Protein AF-A0AAW5AZE0-F1 (afdb_monomer)

Organism: Phocaeicola vulgatus (NCBI:txid821)

Nearest PDB structures (foldseek):
  7bev-assembly1_A  TM=9.007E-01  e=2.936E+00  Homo sapiens
  2v6y-assembly1_A  TM=7.343E-01  e=1.478E+00  Saccharolobus solfataricus
  3fp4-assembly1_A  TM=7.266E-01  e=3.109E+00  Saccharomyces cerevisiae

Secondary structure (DSSP, 8-state):
------HHHHHHHHHHHHHHHHHHTT-HHHHHHHHHHHHHTT-HHHHTTGGGGG--

Solvent-accessible surface area (backbone atoms only — not comparable to full-atom values): 3034 Å² total; per-residue (Å²): 137,79,76,81,81,45,73,49,50,54,51,6,50,49,27,34,54,50,12,54,53,30,41,75,72,68,38,48,66,64,13,35,55,22,17,52,54,4,34,78,37,67,27,68,76,21,57,77,48,54,76,68,58,66,80,125

Mean predicted aligned error: 5.48 Å

pLDDT: mean 86.09, std 14.65, range [38.03, 97.31]

Structure (mmCIF, N/CA/C/O backbone):
data_AF-A0AAW5AZE0-F1
#
_entry.id   AF-A0AAW5AZE0-F1
#
loop_
_atom_site.group_PDB
_atom_site.id
_atom_site.type_symbol
_atom_site.label_atom_id
_atom_site.label_alt_id
_atom_site.label_comp_id
_atom_site.label_asym_id
_atom_site.label_entity_id
_atom_site.label_seq_id
_atom_site.pdbx_PDB_ins_code
_atom_site.Cartn_x
_atom_site.Cartn_y
_atom_site.Cartn_z
_atom_site.occupancy
_atom_site.B_iso_or_equiv
_atom_site.auth_seq_id
_atom_site.auth_comp_id
_atom_site.auth_asym_id
_atom_site.auth_atom_id
_atom_site.pdbx_PDB_model_num
ATOM 1 N N . MET A 1 1 ? 3.504 3.164 -28.630 1.00 38.03 1 MET A N 1
ATOM 2 C CA . MET A 1 1 ? 4.581 2.797 -27.684 1.00 38.03 1 MET A CA 1
ATOM 3 C C . MET A 1 1 ? 3.965 2.011 -26.535 1.00 38.03 1 MET A C 1
ATOM 5 O O . MET A 1 1 ? 3.531 2.606 -25.560 1.00 38.03 1 MET A O 1
ATOM 9 N N . GLY A 1 2 ? 3.812 0.695 -26.680 1.00 47.81 2 GLY A N 1
ATOM 10 C 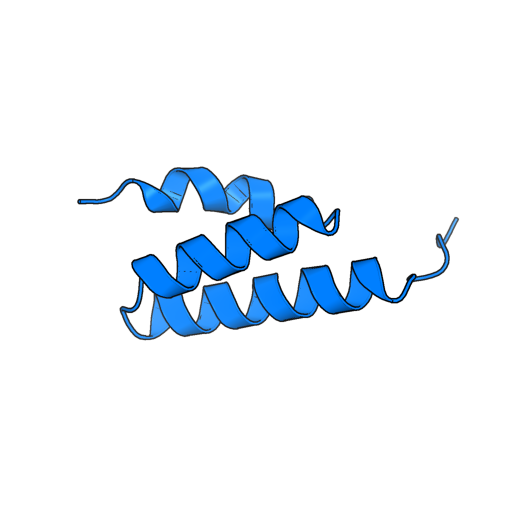CA . GLY A 1 2 ? 3.392 -0.160 -25.569 1.00 47.81 2 GLY A CA 1
ATOM 11 C C . GLY A 1 2 ? 4.646 -0.683 -24.893 1.00 47.81 2 GLY A C 1
ATOM 12 O O . GLY A 1 2 ? 5.365 -1.463 -25.513 1.00 47.81 2 GLY A O 1
ATOM 13 N N . GLN A 1 3 ? 4.959 -0.220 -23.683 1.00 53.19 3 GLN A N 1
ATOM 14 C CA . GLN A 1 3 ? 6.035 -0.852 -22.925 1.00 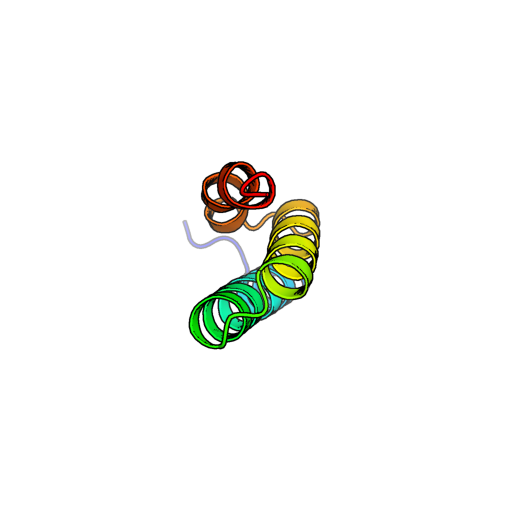53.19 3 GLN A CA 1
ATOM 15 C C . GLN A 1 3 ? 5.631 -2.301 -22.620 1.00 53.19 3 GLN A C 1
ATOM 17 O O . GLN A 1 3 ? 4.456 -2.547 -22.325 1.00 53.19 3 GLN A O 1
ATOM 22 N N . PRO A 1 4 ? 6.555 -3.270 -22.726 1.00 53.72 4 PRO A N 1
ATOM 23 C CA . PRO A 1 4 ? 6.260 -4.644 -22.356 1.00 53.72 4 PRO A CA 1
ATOM 24 C C . PRO A 1 4 ? 5.799 -4.657 -20.896 1.00 53.72 4 PRO A C 1
ATOM 26 O O . PRO A 1 4 ? 6.513 -4.176 -20.019 1.00 53.72 4 PRO A O 1
ATOM 29 N N . LYS A 1 5 ? 4.585 -5.168 -20.646 1.00 58.66 5 LYS A N 1
ATOM 30 C CA . LYS A 1 5 ? 4.054 -5.382 -19.294 1.00 58.66 5 LYS A CA 1
ATOM 31 C C . LYS A 1 5 ? 4.958 -6.393 -18.598 1.00 58.66 5 LYS A C 1
ATOM 33 O O . LYS A 1 5 ? 4.791 -7.599 -18.760 1.00 58.66 5 LYS A O 1
ATOM 38 N N . THR A 1 6 ? 5.965 -5.904 -17.890 1.00 66.50 6 THR A N 1
ATOM 39 C CA . THR A 1 6 ? 6.846 -6.737 -17.080 1.00 66.50 6 THR A CA 1
ATOM 40 C C . THR A 1 6 ? 6.034 -7.365 -15.945 1.00 66.50 6 THR A C 1
ATOM 42 O O . THR A 1 6 ? 4.971 -6.868 -15.568 1.00 66.50 6 THR A O 1
ATOM 45 N N . ILE A 1 7 ? 6.512 -8.481 -15.390 1.00 71.62 7 ILE A N 1
ATOM 46 C CA . ILE A 1 7 ? 5.843 -9.190 -14.280 1.00 71.62 7 ILE A CA 1
ATOM 47 C C . ILE A 1 7 ? 5.503 -8.229 -13.125 1.00 71.62 7 ILE A C 1
ATOM 49 O O . ILE A 1 7 ? 4.422 -8.322 -12.543 1.00 71.62 7 ILE A O 1
ATOM 53 N N . ASN A 1 8 ? 6.372 -7.246 -12.870 1.00 74.25 8 ASN A N 1
ATOM 54 C CA . ASN A 1 8 ? 6.180 -6.219 -11.844 1.00 74.25 8 ASN A CA 1
ATOM 55 C C . ASN A 1 8 ? 4.960 -5.324 -12.118 1.00 74.25 8 ASN A C 1
ATOM 57 O O . ASN A 1 8 ? 4.209 -5.024 -11.197 1.00 74.25 8 ASN A O 1
ATOM 61 N N . ASP A 1 9 ? 4.692 -4.980 -13.378 1.00 80.56 9 ASP A N 1
ATOM 62 C CA . ASP A 1 9 ? 3.542 -4.157 -13.776 1.00 80.56 9 ASP A CA 1
ATOM 63 C C . ASP A 1 9 ? 2.201 -4.914 -13.637 1.00 80.56 9 ASP A C 1
ATOM 65 O O . ASP A 1 9 ? 1.173 -4.344 -13.261 1.00 80.56 9 ASP A O 1
ATOM 69 N N . ILE A 1 10 ? 2.188 -6.230 -13.880 1.00 86.62 10 ILE A N 1
ATOM 70 C CA . ILE A 1 10 ? 1.009 -7.074 -13.605 1.00 86.62 10 ILE A CA 1
ATOM 71 C C . ILE A 1 10 ? 0.780 -7.190 -12.098 1.00 86.62 10 ILE A C 1
ATOM 73 O O . ILE A 1 10 ? -0.348 -7.014 -11.632 1.00 86.62 10 ILE A O 1
ATOM 77 N N . LEU A 1 11 ? 1.847 -7.452 -11.344 1.00 89.56 11 LEU A N 1
ATOM 78 C CA . LEU A 1 11 ? 1.779 -7.603 -9.898 1.00 89.56 11 LEU A CA 1
ATOM 79 C C . LEU A 1 11 ? 1.316 -6.301 -9.226 1.00 89.56 11 LEU A C 1
ATOM 81 O O . LEU A 1 11 ? 0.441 -6.337 -8.364 1.00 89.56 11 LEU A O 1
ATOM 85 N N . GLY A 1 12 ? 1.806 -5.147 -9.689 1.00 93.00 12 GLY A N 1
ATOM 86 C CA . GLY A 1 12 ? 1.363 -3.835 -9.223 1.00 93.00 12 GLY A CA 1
ATOM 87 C C . GLY A 1 12 ? -0.142 -3.635 -9.407 1.00 93.00 12 GLY A C 1
ATOM 88 O O . GLY A 1 12 ? -0.840 -3.287 -8.453 1.00 93.00 12 GLY A O 1
ATOM 89 N N . ARG A 1 13 ? -0.687 -3.944 -10.591 1.00 91.62 13 ARG A N 1
ATOM 90 C CA . ARG A 1 13 ? -2.141 -3.861 -10.835 1.00 91.62 13 ARG A CA 1
ATOM 91 C C . ARG A 1 13 ? -2.961 -4.851 -10.008 1.00 91.62 13 ARG A C 1
ATOM 93 O O . ARG A 1 13 ? -4.085 -4.525 -9.631 1.00 91.62 13 ARG A O 1
ATOM 100 N N . LEU A 1 14 ? -2.421 -6.034 -9.717 1.00 94.44 14 LEU A N 1
ATOM 101 C CA . LEU A 1 14 ? -3.091 -7.014 -8.862 1.00 94.44 14 LEU A CA 1
ATOM 102 C C . LEU A 1 14 ? -3.262 -6.469 -7.439 1.00 94.44 14 LEU A C 1
ATOM 104 O O . LEU A 1 14 ? -4.375 -6.473 -6.915 1.00 94.44 14 LEU A O 1
ATOM 108 N N . TYR A 1 15 ? -2.181 -5.955 -6.845 1.00 96.12 15 TYR A N 1
ATOM 109 C CA . TYR A 1 15 ? -2.240 -5.307 -5.535 1.00 96.12 15 TYR A CA 1
ATOM 110 C C . TYR A 1 15 ? -3.183 -4.095 -5.554 1.00 96.12 15 TYR A C 1
ATOM 112 O O . TYR A 1 15 ? -4.027 -3.973 -4.674 1.00 96.12 15 TYR A O 1
ATOM 120 N N . TYR A 1 16 ? -3.148 -3.267 -6.604 1.00 95.81 16 TYR A N 1
ATOM 121 C CA . TYR A 1 16 ? -4.083 -2.145 -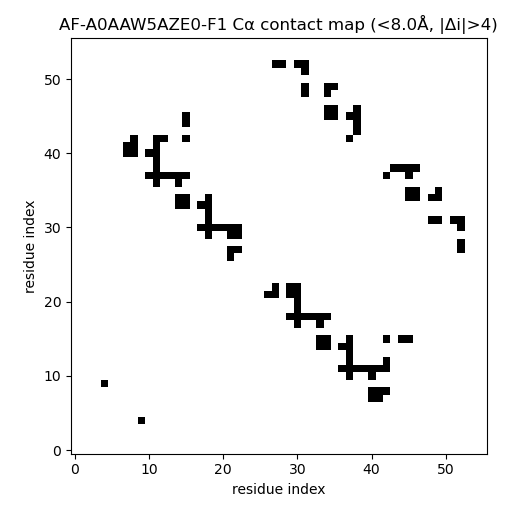6.763 1.00 95.81 16 TYR A CA 1
ATOM 122 C C . TYR A 1 16 ? -5.554 -2.591 -6.703 1.00 95.81 16 TYR A C 1
ATOM 124 O O . TYR A 1 16 ? -6.339 -2.059 -5.914 1.00 95.81 16 TYR A O 1
ATOM 132 N N . GLY A 1 17 ? -5.924 -3.596 -7.504 1.00 95.50 17 GLY A N 1
ATOM 133 C CA . GLY A 1 17 ? -7.289 -4.121 -7.546 1.00 95.50 17 GLY A CA 1
ATOM 134 C C . GLY A 1 17 ? -7.719 -4.762 -6.227 1.00 95.50 17 GLY A C 1
ATOM 135 O O . GLY A 1 17 ? -8.839 -4.534 -5.765 1.00 95.50 17 GLY A O 1
ATOM 136 N N . ARG A 1 18 ? -6.819 -5.509 -5.576 1.00 96.50 18 ARG A N 1
ATOM 137 C CA . ARG A 1 18 ? -7.085 -6.106 -4.262 1.00 96.50 18 ARG A CA 1
ATOM 138 C C . ARG A 1 18 ? -7.298 -5.041 -3.188 1.00 96.50 18 ARG A C 1
ATOM 140 O O . ARG A 1 18 ? -8.258 -5.148 -2.426 1.00 96.50 18 ARG A O 1
ATOM 147 N N . GLY A 1 19 ? -6.500 -3.974 -3.197 1.00 96.44 19 GLY A N 1
ATOM 148 C CA . GLY A 1 19 ? -6.663 -2.860 -2.268 1.00 96.44 19 GLY A CA 1
ATOM 149 C C . GLY A 1 19 ? -8.011 -2.151 -2.431 1.00 96.44 19 GLY A C 1
ATOM 150 O O . GLY A 1 19 ? -8.680 -1.849 -1.446 1.00 96.44 19 GLY A O 1
ATOM 151 N N . LEU A 1 20 ? -8.490 -1.972 -3.669 1.00 95.81 20 LEU A N 1
ATOM 152 C CA . LEU A 1 20 ? -9.837 -1.441 -3.921 1.00 95.81 20 LEU A CA 1
ATOM 153 C C . LEU A 1 20 ? -10.947 -2.345 -3.361 1.00 95.81 20 LEU A C 1
ATOM 155 O O . LEU A 1 20 ? -11.918 -1.844 -2.793 1.00 95.81 20 LEU A O 1
ATOM 159 N N . ALA A 1 21 ? -10.819 -3.666 -3.505 1.00 97.19 21 ALA A N 1
ATOM 160 C CA . ALA A 1 21 ? -11.786 -4.622 -2.963 1.00 97.19 21 ALA A CA 1
ATOM 161 C C . ALA A 1 21 ? -11.788 -4.632 -1.424 1.00 97.19 21 ALA A C 1
ATOM 163 O O . ALA A 1 21 ? -12.855 -4.621 -0.806 1.00 97.19 21 ALA A O 1
ATOM 164 N N . ARG A 1 22 ? -10.605 -4.579 -0.799 1.00 95.88 22 ARG A N 1
ATOM 165 C CA . ARG A 1 22 ? -10.453 -4.473 0.661 1.00 95.88 22 ARG A CA 1
ATOM 166 C C . ARG A 1 22 ? -11.069 -3.188 1.202 1.00 95.88 22 ARG A C 1
ATOM 168 O O . ARG A 1 22 ? -11.878 -3.255 2.124 1.00 95.88 22 ARG A O 1
ATOM 175 N N . LYS A 1 23 ? -10.811 -2.047 0.548 1.00 94.75 23 LYS A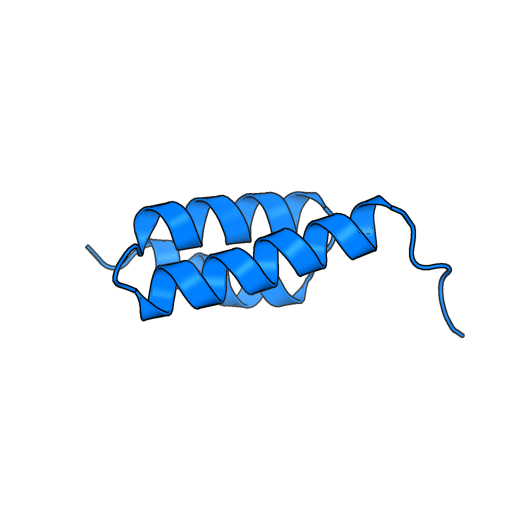 N 1
ATOM 176 C CA . LYS A 1 23 ? -11.418 -0.754 0.902 1.00 94.75 23 LYS A CA 1
ATOM 177 C C . LYS A 1 23 ? -12.945 -0.835 0.874 1.00 94.75 23 LYS A C 1
ATOM 179 O O . LYS A 1 23 ? -13.595 -0.396 1.816 1.00 94.75 23 LYS A O 1
ATOM 184 N N . GLN A 1 24 ? -13.513 -1.404 -0.193 1.00 94.31 24 GLN A N 1
ATOM 185 C CA . GLN A 1 24 ? -14.965 -1.590 -0.321 1.00 94.31 24 GLN A CA 1
ATOM 186 C C . GLN A 1 24 ? -15.538 -2.534 0.742 1.00 94.31 24 GLN A C 1
ATOM 188 O O . GLN A 1 24 ? -16.677 -2.359 1.156 1.00 94.31 24 GLN A O 1
ATOM 193 N N . SER A 1 25 ? -14.739 -3.490 1.216 1.00 95.12 25 SER A N 1
ATOM 194 C CA . SER A 1 25 ? -15.113 -4.413 2.293 1.00 95.12 25 SER A CA 1
ATOM 195 C C . SER A 1 25 ? -14.932 -3.817 3.699 1.00 95.12 25 SER A C 1
ATOM 197 O O . SER A 1 25 ? -15.191 -4.500 4.683 1.00 95.12 25 SER A O 1
ATOM 199 N N . GLY A 1 26 ? -14.477 -2.562 3.812 1.00 92.62 26 GLY A N 1
ATOM 200 C CA . GLY A 1 26 ? -14.217 -1.883 5.087 1.00 92.62 26 GLY A CA 1
ATOM 201 C C . GLY A 1 26 ? -12.812 -2.105 5.660 1.00 92.62 26 GLY A C 1
ATOM 202 O O . GLY A 1 26 ? -12.441 -1.446 6.629 1.00 92.62 26 GLY A O 1
ATOM 203 N N . ASP A 1 27 ? -11.995 -2.960 5.041 1.00 94.62 27 ASP A N 1
ATOM 204 C CA . ASP A 1 27 ? -10.597 -3.177 5.418 1.00 94.62 27 ASP A CA 1
ATOM 205 C C . ASP A 1 27 ? -9.703 -2.074 4.829 1.00 94.62 27 ASP A C 1
ATOM 207 O O . ASP A 1 27 ? -9.002 -2.251 3.828 1.00 94.62 27 ASP A O 1
ATOM 211 N N . LYS A 1 28 ? -9.767 -0.886 5.439 1.00 92.56 28 LYS A N 1
ATOM 212 C CA . LYS A 1 28 ? -8.958 0.273 5.032 1.00 92.56 28 LYS A CA 1
ATOM 213 C C . LYS A 1 28 ? -7.455 0.037 5.241 1.00 92.56 28 LYS A C 1
ATOM 215 O O . LYS A 1 28 ? -6.655 0.495 4.428 1.00 92.56 28 LYS A O 1
ATOM 220 N N . ASN A 1 29 ? -7.077 -0.706 6.282 1.00 93.75 29 ASN A N 1
ATOM 221 C CA . ASN A 1 29 ? -5.675 -0.990 6.597 1.00 93.75 29 ASN A CA 1
ATOM 222 C C . ASN A 1 29 ? -5.062 -1.939 5.562 1.00 93.75 29 ASN A C 1
ATOM 224 O O . ASN A 1 29 ? -4.041 -1.615 4.959 1.00 93.75 29 ASN A O 1
ATOM 228 N N . GLY A 1 30 ? -5.726 -3.060 5.272 1.00 95.19 30 GLY A N 1
ATOM 229 C CA . GLY A 1 30 ? -5.272 -3.994 4.246 1.00 95.19 30 GLY A CA 1
ATOM 230 C C . GLY A 1 30 ? -5.351 -3.410 2.834 1.00 95.19 30 GLY A C 1
ATOM 231 O O . GLY A 1 30 ? -4.569 -3.806 1.966 1.00 95.19 30 GLY A O 1
ATOM 232 N N . ALA A 1 31 ? -6.256 -2.456 2.582 1.00 95.94 31 ALA A N 1
ATOM 233 C CA . ALA A 1 31 ? -6.255 -1.678 1.345 1.00 95.94 31 ALA A CA 1
ATOM 234 C C . ALA A 1 31 ? -5.001 -0.809 1.212 1.00 95.94 31 ALA A C 1
ATOM 236 O O . ALA A 1 31 ? -4.387 -0.771 0.146 1.00 95.94 31 ALA A O 1
ATOM 237 N N . CYS A 1 32 ? -4.605 -0.154 2.301 1.00 95.31 32 CYS A N 1
ATOM 238 C CA . CYS A 1 32 ? -3.419 0.682 2.331 1.00 95.31 32 CYS A CA 1
ATOM 239 C C . CYS A 1 32 ? -2.133 -0.109 2.059 1.00 95.31 32 CYS A C 1
ATOM 241 O O . CYS A 1 32 ? -1.327 0.292 1.217 1.00 95.31 32 CYS A O 1
ATOM 243 N N . GLU A 1 33 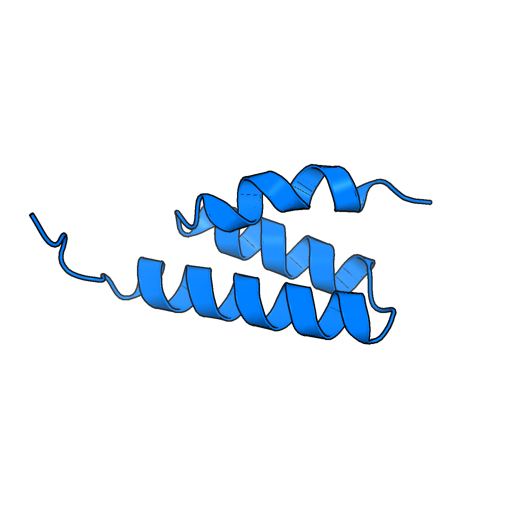? -1.962 -1.258 2.717 1.00 95.94 33 GLU A N 1
ATOM 244 C CA . GLU A 1 33 ? -0.818 -2.153 2.488 1.00 95.94 33 GLU A CA 1
ATOM 245 C C . GLU A 1 33 ? -0.699 -2.554 1.011 1.00 95.94 33 GLU A C 1
ATOM 247 O O . GLU A 1 33 ? 0.384 -2.530 0.421 1.00 95.94 33 GLU A O 1
ATOM 252 N N . ASP A 1 34 ? -1.836 -2.867 0.389 1.00 97.31 34 ASP A N 1
ATOM 253 C CA . ASP A 1 34 ? -1.908 -3.228 -1.021 1.00 97.31 34 ASP A CA 1
ATOM 254 C C . ASP A 1 34 ? -1.551 -2.058 -1.944 1.00 97.31 34 ASP A C 1
ATOM 256 O O . ASP A 1 34 ? -0.820 -2.239 -2.921 1.00 97.31 34 ASP A O 1
ATOM 260 N N . TRP A 1 35 ? -2.005 -0.841 -1.647 1.00 96.25 35 TRP A N 1
ATOM 261 C CA . TRP A 1 35 ? -1.641 0.331 -2.444 1.00 96.25 35 TRP A CA 1
ATOM 262 C C . TRP A 1 35 ? -0.166 0.709 -2.294 1.00 96.25 35 TRP A C 1
ATOM 264 O O . TRP A 1 35 ? 0.463 1.058 -3.294 1.00 96.25 35 TRP A O 1
ATOM 274 N N . HIS A 1 36 ? 0.424 0.558 -1.105 1.00 95.00 36 HIS A N 1
ATOM 275 C CA . HIS A 1 36 ? 1.869 0.717 -0.921 1.00 95.00 36 HIS A CA 1
ATOM 276 C C . HIS A 1 36 ? 2.651 -0.291 -1.760 1.00 95.00 36 HIS A C 1
ATOM 278 O O . HIS A 1 36 ? 3.525 0.097 -2.534 1.00 95.00 36 HIS A O 1
ATOM 284 N N . ARG A 1 37 ? 2.286 -1.576 -1.698 1.00 94.50 37 ARG A N 1
ATOM 285 C CA . ARG A 1 37 ? 2.973 -2.606 -2.483 1.00 94.50 37 ARG A CA 1
ATOM 286 C C . ARG A 1 37 ? 2.811 -2.400 -3.987 1.00 94.50 37 ARG A C 1
ATOM 288 O O . ARG A 1 37 ? 3.739 -2.622 -4.758 1.00 94.50 37 ARG A O 1
ATOM 295 N N . SER A 1 38 ? 1.633 -1.957 -4.409 1.00 94.81 38 SER A N 1
ATOM 296 C CA . SER A 1 38 ? 1.344 -1.608 -5.797 1.00 94.81 38 SER A CA 1
ATOM 297 C C . SER A 1 38 ? 2.207 -0.436 -6.290 1.00 94.81 38 SER A C 1
ATOM 299 O O . SER A 1 38 ? 2.765 -0.501 -7.388 1.00 94.81 38 SER A O 1
ATOM 301 N N . SER A 1 39 ? 2.374 0.590 -5.450 1.00 93.12 39 SER A N 1
ATOM 302 C CA . SER A 1 39 ? 3.246 1.743 -5.694 1.00 93.12 39 SER A CA 1
ATOM 303 C C . SER A 1 39 ? 4.713 1.331 -5.858 1.00 93.12 39 SER A C 1
ATOM 305 O O . SER A 1 39 ? 5.338 1.685 -6.859 1.00 93.12 39 SER A O 1
ATOM 307 N N . GLU A 1 40 ? 5.234 0.500 -4.947 1.00 92.00 40 GLU A N 1
ATOM 308 C CA . GLU A 1 40 ? 6.605 -0.043 -5.003 1.00 92.00 40 GLU A CA 1
ATOM 309 C C . GLU A 1 40 ? 6.892 -0.811 -6.302 1.00 92.00 40 GLU A C 1
ATOM 311 O O . GLU A 1 40 ? 8.024 -0.847 -6.781 1.00 92.00 40 GLU A O 1
ATOM 316 N N . LEU A 1 41 ? 5.859 -1.417 -6.890 1.00 90.75 41 LEU A N 1
ATOM 317 C CA . LEU A 1 41 ? 5.944 -2.179 -8.136 1.00 90.75 41 LEU A CA 1
ATOM 318 C C . LEU A 1 41 ? 5.793 -1.316 -9.398 1.00 90.75 41 LEU A C 1
ATOM 320 O O . LEU A 1 41 ? 5.797 -1.850 -10.508 1.00 90.75 41 LEU A O 1
ATOM 324 N N . GLY A 1 42 ? 5.678 0.006 -9.247 1.00 87.88 42 GLY A N 1
ATOM 325 C CA . GLY A 1 42 ? 5.592 0.961 -10.353 1.00 87.88 42 GLY A CA 1
ATOM 326 C C . GLY A 1 42 ? 4.170 1.251 -10.836 1.00 87.88 42 GLY A C 1
ATOM 327 O O . GLY A 1 42 ? 3.996 1.851 -11.897 1.00 87.88 42 GLY A O 1
ATOM 328 N N . CYS A 1 43 ? 3.133 0.860 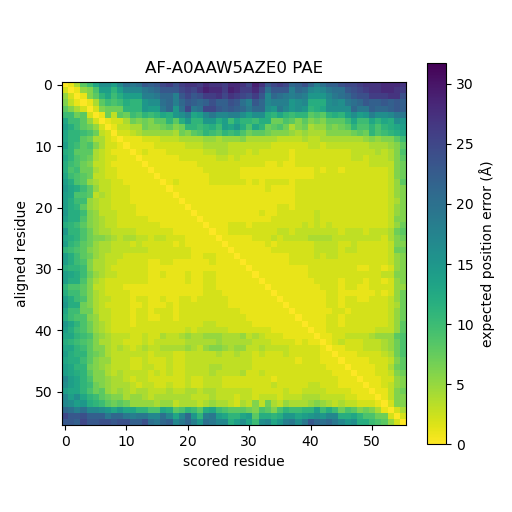-10.087 1.00 88.62 43 CYS A N 1
ATOM 329 C CA . CYS A 1 43 ? 1.757 1.218 -10.420 1.00 88.62 43 CYS A CA 1
ATOM 330 C C . CYS A 1 43 ? 1.431 2.627 -9.908 1.00 88.62 43 CYS A C 1
ATOM 332 O O . CYS A 1 43 ? 0.991 2.823 -8.776 1.00 88.62 43 CYS A O 1
ATOM 334 N N . PHE A 1 44 ? 1.601 3.625 -10.775 1.00 86.50 44 PHE A N 1
ATOM 335 C CA . PHE A 1 44 ? 1.331 5.026 -10.437 1.00 86.50 44 PHE A CA 1
ATOM 336 C C . PHE A 1 44 ? -0.124 5.291 -10.022 1.00 86.50 44 PHE A C 1
ATOM 338 O O . PHE A 1 44 ? -0.374 6.217 -9.254 1.00 86.50 44 PHE A O 1
ATOM 345 N N . GLN A 1 45 ? -1.086 4.474 -10.473 1.00 89.19 45 GLN A N 1
ATOM 346 C CA . GLN A 1 45 ? -2.480 4.595 -10.033 1.00 89.19 45 GLN A CA 1
ATOM 347 C C . GLN A 1 45 ? -2.643 4.385 -8.521 1.00 89.19 45 GLN A C 1
ATOM 349 O O . GLN A 1 45 ? -3.530 4.989 -7.920 1.00 89.19 45 GLN A O 1
ATOM 354 N N . ALA A 1 46 ? -1.798 3.562 -7.896 1.0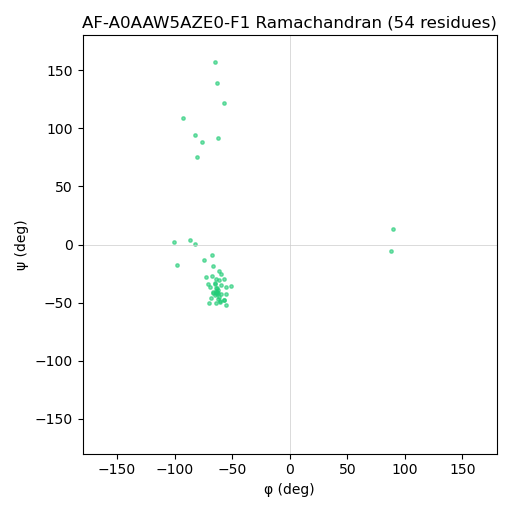0 92.12 46 ALA A N 1
ATOM 355 C CA . ALA A 1 46 ? -1.857 3.328 -6.458 1.00 92.12 46 ALA A CA 1
ATOM 356 C C . ALA A 1 46 ? -1.361 4.528 -5.641 1.00 92.12 46 ALA A C 1
ATOM 358 O O . ALA A 1 46 ? -1.871 4.766 -4.549 1.00 92.12 46 ALA A O 1
ATOM 359 N N . ASN A 1 47 ? -0.451 5.341 -6.191 1.00 91.00 47 ASN A N 1
ATOM 360 C CA . ASN A 1 47 ? 0.066 6.541 -5.520 1.00 91.00 47 ASN A CA 1
ATOM 361 C C . ASN A 1 47 ? -1.052 7.535 -5.189 1.00 91.00 47 ASN A C 1
ATOM 363 O O . ASN A 1 47 ? -1.020 8.173 -4.142 1.00 91.00 47 ASN A O 1
ATOM 367 N N . ALA A 1 48 ? -2.062 7.631 -6.059 1.00 91.25 48 ALA A N 1
ATOM 368 C CA . ALA A 1 48 ? -3.228 8.485 -5.842 1.00 91.25 48 ALA A CA 1
ATOM 369 C C . ALA A 1 48 ? -4.106 8.021 -4.665 1.00 91.25 48 ALA A C 1
ATOM 371 O O . ALA A 1 48 ? -4.909 8.800 -4.158 1.00 91.25 48 ALA A O 1
ATOM 372 N N . LEU A 1 49 ? -3.968 6.763 -4.234 1.00 92.06 49 LEU A N 1
ATOM 373 C CA . LEU A 1 49 ? -4.752 6.177 -3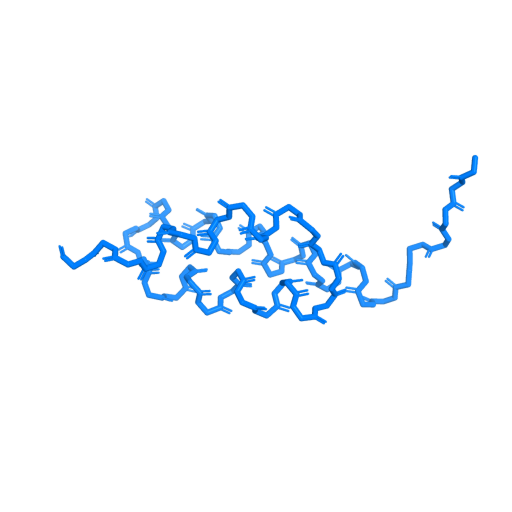.150 1.00 92.06 49 LEU A CA 1
ATOM 374 C C . LEU A 1 49 ? -4.013 6.181 -1.806 1.00 92.06 49 LEU A C 1
ATOM 376 O O . LEU A 1 49 ? -4.669 6.092 -0.775 1.00 92.06 49 LEU A O 1
ATOM 380 N N . LEU A 1 50 ? -2.686 6.356 -1.786 1.00 90.88 50 LEU A N 1
ATOM 381 C CA . LEU A 1 50 ? -1.903 6.432 -0.544 1.00 90.88 50 LEU A CA 1
ATOM 382 C C . LEU A 1 50 ? -2.393 7.511 0.444 1.00 90.88 50 LEU A C 1
ATOM 384 O O . LEU A 1 50 ? -2.406 7.234 1.640 1.00 90.88 50 LEU A O 1
ATOM 388 N N . PRO A 1 51 ? -2.874 8.699 0.021 1.00 91.25 51 PRO A N 1
ATOM 389 C CA . PRO A 1 51 ? -3.447 9.670 0.958 1.00 91.25 51 PRO A CA 1
ATOM 390 C C . PRO A 1 51 ? -4.688 9.163 1.711 1.00 91.25 51 PRO A C 1
ATOM 392 O O . PRO A 1 51 ? -4.988 9.656 2.794 1.00 91.25 51 PRO A O 1
ATOM 395 N N . LEU A 1 52 ? -5.400 8.162 1.178 1.00 87.06 52 LEU A N 1
ATOM 396 C CA . LEU A 1 52 ? -6.571 7.563 1.829 1.00 87.06 52 LEU A CA 1
ATOM 397 C C . LEU A 1 52 ? -6.195 6.645 3.003 1.00 87.06 52 LEU A C 1
ATOM 399 O O . LEU A 1 52 ? -7.059 6.279 3.795 1.00 87.06 52 LEU A O 1
ATOM 403 N N . CYS A 1 53 ? -4.917 6.283 3.135 1.00 87.62 53 CYS A N 1
ATOM 404 C CA . CYS A 1 53 ? -4.393 5.471 4.232 1.00 87.62 53 CYS A CA 1
ATOM 405 C C . CYS A 1 53 ? -4.421 6.159 5.609 1.00 87.62 53 CYS A C 1
ATOM 407 O O . CYS A 1 53 ? -4.110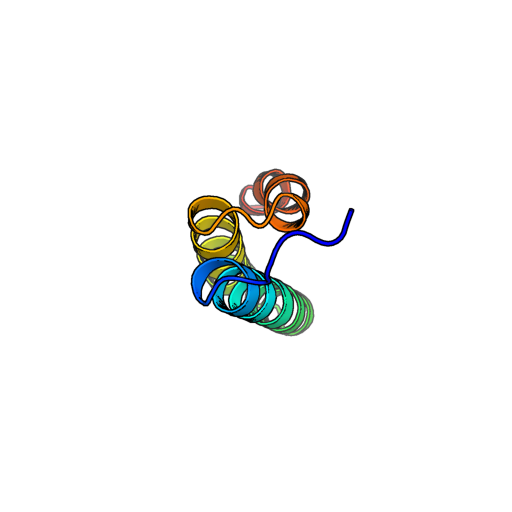 5.524 6.613 1.00 87.62 53 CYS A O 1
ATOM 409 N N . GLY A 1 54 ? -4.730 7.457 5.666 1.00 70.62 54 GLY A N 1
ATOM 410 C CA . GLY A 1 54 ? -4.646 8.271 6.881 1.00 70.62 54 GLY A CA 1
ATOM 411 C C . GLY A 1 54 ? -5.970 8.527 7.601 1.00 70.62 54 GLY A C 1
ATOM 412 O O . GLY A 1 54 ? -5.969 9.252 8.594 1.00 70.62 54 GLY A O 1
ATOM 413 N N . GLU A 1 55 ? -7.092 7.982 7.126 1.00 60.19 55 GLU A N 1
ATOM 414 C CA . GLU A 1 55 ? -8.388 8.170 7.787 1.00 60.19 55 GLU A CA 1
ATOM 415 C C . GLU A 1 55 ? -8.485 7.286 9.044 1.00 60.19 55 GLU A C 1
ATOM 417 O O . GLU A 1 55 ? -8.941 6.143 8.969 1.00 60.19 55 GLU A O 1
ATOM 422 N N . LYS A 1 56 ? -8.021 7.816 10.184 1.00 52.03 56 LYS A N 1
ATOM 423 C CA . LYS A 1 56 ? -8.376 7.320 11.524 1.00 52.03 56 LYS A CA 1
ATOM 424 C C . LYS A 1 56 ? -9.806 7.694 11.892 1.00 52.03 56 LYS A C 1
ATOM 426 O O . LYS A 1 56 ? -10.214 8.828 11.558 1.00 52.03 56 LYS A O 1
#

Foldseek 3Di:
DDDPCPPLNVQLVVLQVVLVVCVVVVNLQSSLVSLVSSVVSPNVVSVVCNVSSPDD

Radius of gyration: 11.44 Å; Cα contacts (8 Å, |Δi|>4): 65; chains: 1; bounding box: 22×19×39 Å

Sequence (56 aa):
MGQPKTINDILGRLYYGRGLARKQSGDKNGACEDWHRSSELGCFQANALLPLCGEK